Protein AF-X0TU62-F1 (afdb_monomer_lite)

Secondary structure (DSSP, 8-state):
--EEES-TTSS-SEEE-HHHHHHHH-S------HHHHHHHHHHHTSTTTT-SSEEEEEESSSEEEEEEETTEE---TTS-TT-GGG----

Organism: NCBI:txid412755

Structure (mmCIF, N/CA/C/O backbone):
data_AF-X0TU62-F1
#
_entry.id   AF-X0TU62-F1
#
loop_
_atom_site.group_PDB
_atom_site.id
_atom_site.type_symbol
_atom_site.label_atom_id
_atom_site.label_alt_id
_atom_site.label_comp_id
_atom_site.label_asym_id
_atom_site.label_entity_id
_atom_site.label_seq_id
_atom_site.pdbx_PDB_ins_code
_atom_site.Cartn_x
_atom_site.Cartn_y
_atom_site.Cartn_z
_atom_site.occupancy
_atom_site.B_iso_or_equiv
_atom_site.auth_seq_id
_atom_site.auth_comp_id
_atom_site.auth_asym_id
_atom_site.auth_atom_id
_atom_site.pdbx_PDB_model_num
ATOM 1 N N . THR A 1 1 ? 6.734 8.014 -8.874 1.00 66.94 1 THR A N 1
ATOM 2 C CA . THR A 1 1 ? 7.042 7.630 -10.267 1.00 66.94 1 THR A CA 1
ATOM 3 C C . THR A 1 1 ? 6.013 6.679 -10.857 1.00 66.94 1 THR A C 1
ATOM 5 O O . THR A 1 1 ? 5.820 6.731 -12.057 1.00 66.94 1 THR A O 1
ATOM 8 N N . GLY A 1 2 ? 5.280 5.879 -10.062 1.00 90.50 2 GLY A N 1
ATOM 9 C CA . GLY A 1 2 ? 4.330 4.911 -10.640 1.00 90.50 2 GLY A CA 1
ATOM 10 C C . GLY A 1 2 ? 5.046 3.736 -11.313 1.00 90.50 2 GLY A C 1
ATOM 11 O O . GLY A 1 2 ? 4.518 3.130 -12.243 1.00 90.50 2 GLY A O 1
ATOM 12 N N . SER A 1 3 ? 6.261 3.461 -10.842 1.00 94.38 3 SER A N 1
ATOM 13 C CA . SER A 1 3 ? 7.140 2.397 -11.300 1.00 94.38 3 SER 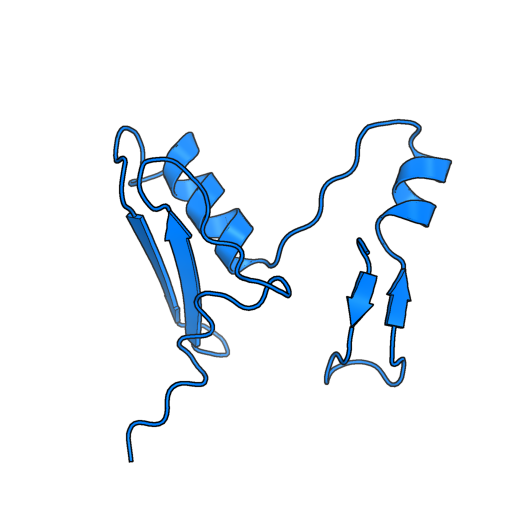A CA 1
ATOM 14 C C . SER A 1 3 ? 7.401 1.438 -10.146 1.00 94.38 3 SER A C 1
ATOM 16 O O . SER A 1 3 ? 7.445 1.854 -8.986 1.00 94.38 3 SER A O 1
ATOM 18 N N . ILE A 1 4 ? 7.639 0.173 -10.467 1.00 93.94 4 ILE A N 1
ATOM 19 C CA . ILE A 1 4 ? 8.251 -0.773 -9.535 1.00 93.94 4 ILE A CA 1
ATOM 20 C C . ILE A 1 4 ? 9.757 -0.517 -9.564 1.00 93.94 4 ILE A C 1
ATOM 22 O O . ILE A 1 4 ? 10.347 -0.497 -10.643 1.00 93.94 4 ILE A O 1
ATOM 26 N N . VAL A 1 5 ? 10.375 -0.324 -8.399 1.00 92.44 5 VAL A N 1
ATOM 27 C CA . VAL A 1 5 ? 11.811 -0.035 -8.271 1.00 92.44 5 VAL A CA 1
ATOM 28 C C . VAL A 1 5 ? 12.498 -1.100 -7.423 1.00 92.44 5 VAL A C 1
ATOM 30 O O . VAL A 1 5 ? 11.940 -1.536 -6.420 1.00 92.44 5 VAL A O 1
ATOM 33 N N . ASN A 1 6 ? 13.705 -1.515 -7.820 1.00 90.00 6 ASN A N 1
ATOM 34 C CA . ASN A 1 6 ? 14.569 -2.442 -7.071 1.00 90.00 6 ASN A CA 1
ATOM 35 C C . ASN A 1 6 ? 13.861 -3.721 -6.573 1.00 90.00 6 ASN A C 1
ATOM 37 O O . ASN A 1 6 ? 14.085 -4.172 -5.450 1.00 90.00 6 ASN A O 1
ATOM 41 N N . THR A 1 7 ? 12.986 -4.304 -7.394 1.00 89.00 7 THR A N 1
ATOM 42 C CA . THR A 1 7 ? 12.284 -5.540 -7.029 1.00 89.00 7 THR A CA 1
ATOM 43 C C . THR A 1 7 ? 13.240 -6.739 -7.039 1.00 89.00 7 THR A C 1
ATOM 45 O O . THR A 1 7 ? 14.019 -6.882 -7.980 1.00 89.00 7 THR A O 1
ATOM 48 N N . PRO A 1 8 ? 13.178 -7.640 -6.041 1.00 87.19 8 PRO A N 1
ATOM 49 C CA . PRO A 1 8 ? 14.030 -8.831 -6.009 1.00 87.19 8 PRO A CA 1
ATOM 50 C C . PRO A 1 8 ? 13.620 -9.890 -7.046 1.00 87.19 8 PRO A C 1
ATOM 52 O O . PRO A 1 8 ? 14.383 -10.812 -7.317 1.00 87.19 8 PRO A O 1
ATOM 55 N N . ASN A 1 9 ? 12.419 -9.774 -7.621 1.00 87.94 9 ASN A N 1
ATOM 56 C CA . ASN A 1 9 ? 11.824 -10.813 -8.464 1.00 87.94 9 ASN A CA 1
ATOM 57 C C . ASN A 1 9 ? 12.171 -10.676 -9.954 1.00 87.94 9 ASN A C 1
ATOM 59 O O . ASN A 1 9 ? 11.953 -11.613 -10.719 1.00 87.94 9 ASN A O 1
ATOM 63 N N . PHE A 1 10 ? 12.690 -9.523 -10.382 1.00 90.88 10 PHE A N 1
ATOM 64 C CA . PHE A 1 10 ? 13.001 -9.239 -11.784 1.00 90.88 10 PHE A CA 1
ATOM 65 C C . PHE A 1 10 ? 14.378 -8.575 -11.914 1.00 90.88 10 PHE A C 1
ATOM 67 O O . PHE A 1 10 ? 14.789 -7.847 -11.016 1.00 90.88 10 PHE A O 1
ATOM 74 N N . PRO A 1 11 ? 15.088 -8.754 -13.045 1.00 93.38 11 PRO A N 1
ATOM 75 C CA . PRO A 1 11 ? 16.423 -8.177 -13.235 1.00 93.38 11 PRO A CA 1
ATOM 76 C C . PRO A 1 11 ? 16.410 -6.661 -13.509 1.00 93.38 11 PRO A C 1
ATOM 78 O O . PRO A 1 11 ? 17.467 -6.040 -13.622 1.00 93.38 11 PRO A O 1
ATOM 81 N N . PHE A 1 12 ? 15.232 -6.055 -13.669 1.00 94.06 12 PHE A N 1
ATOM 82 C CA . PHE A 1 12 ? 15.089 -4.647 -14.027 1.00 94.06 12 PHE A CA 1
ATOM 83 C C . PHE A 1 12 ? 15.134 -3.754 -12.784 1.00 94.06 12 PHE A C 1
ATOM 85 O O . PHE A 1 12 ? 14.431 -3.994 -11.805 1.00 94.06 12 PHE A O 1
ATOM 92 N N . LYS A 1 13 ? 15.929 -2.679 -12.845 1.00 92.25 13 LYS A N 1
ATOM 93 C CA . LYS A 1 13 ? 16.012 -1.681 -11.762 1.00 92.25 13 LYS A CA 1
ATOM 94 C C . LYS A 1 13 ? 14.730 -0.870 -11.608 1.00 92.25 13 LYS A C 1
ATOM 96 O O . LYS A 1 13 ? 14.369 -0.503 -10.493 1.00 92.25 13 LYS A O 1
ATOM 101 N N . GLU A 1 14 ? 14.070 -0.593 -12.724 1.00 94.81 14 GLU A N 1
ATOM 102 C CA . GLU A 1 14 ? 12.826 0.156 -12.780 1.00 94.81 14 GLU A CA 1
ATOM 103 C C . GLU A 1 14 ? 11.917 -0.444 -13.852 1.00 94.81 14 GLU A C 1
ATOM 105 O O . GLU A 1 14 ? 12.368 -0.758 -14.955 1.00 94.81 14 GLU A O 1
ATOM 110 N N . ILE A 1 15 ? 10.641 -0.606 -13.513 1.00 95.38 15 ILE A N 1
ATOM 111 C CA . ILE A 1 15 ? 9.589 -1.048 -14.427 1.00 95.38 15 ILE A CA 1
ATOM 112 C C . ILE A 1 15 ? 8.470 -0.000 -14.365 1.00 95.38 15 ILE A C 1
ATOM 114 O O . ILE A 1 15 ? 7.767 0.050 -13.350 1.00 95.38 15 ILE A O 1
ATOM 118 N N . PRO A 1 16 ? 8.296 0.853 -15.391 1.00 95.06 16 PRO A N 1
ATOM 119 C CA . PRO A 1 16 ? 7.215 1.831 -15.416 1.00 95.06 16 PRO A CA 1
ATOM 120 C C . PRO A 1 16 ? 5.869 1.120 -15.592 1.00 95.06 16 PRO A C 1
ATOM 122 O O . PRO A 1 16 ? 5.698 0.317 -16.506 1.00 95.06 16 PRO A O 1
ATOM 125 N N . VAL A 1 17 ? 4.905 1.411 -14.714 1.00 95.25 17 VAL A N 1
ATOM 126 C CA . VAL A 1 17 ? 3.569 0.783 -14.738 1.00 95.25 17 VAL A CA 1
ATOM 127 C C . VAL A 1 17 ? 2.488 1.815 -15.035 1.00 95.25 17 VAL A C 1
ATOM 129 O O . VAL A 1 17 ? 1.604 1.588 -15.856 1.00 95.25 17 VAL A O 1
ATOM 132 N N . LEU A 1 18 ? 2.560 2.974 -14.384 1.00 95.75 18 LEU A N 1
ATOM 133 C CA . LEU A 1 18 ? 1.500 3.974 -14.437 1.00 95.75 18 LEU A CA 1
ATOM 134 C C . LEU A 1 18 ? 1.377 4.630 -15.818 1.00 95.75 18 LEU A C 1
ATOM 136 O O . LEU A 1 18 ? 0.259 4.830 -16.285 1.00 95.75 18 LEU A O 1
ATOM 140 N N . GLU A 1 19 ? 2.495 4.928 -16.482 1.00 95.06 19 GLU A N 1
ATOM 141 C CA . GLU A 1 19 ? 2.501 5.553 -17.812 1.00 95.06 19 GLU A CA 1
ATOM 142 C C . GLU A 1 19 ? 1.874 4.652 -18.896 1.00 95.06 19 GLU A C 1
ATOM 144 O O . GLU A 1 19 ? 0.900 5.102 -19.503 1.00 95.06 19 GLU A O 1
ATOM 149 N N . PRO A 1 20 ? 2.306 3.386 -19.097 1.00 96.62 20 PRO A N 1
ATOM 150 C CA . PRO A 1 20 ? 1.684 2.504 -20.089 1.00 96.62 20 PRO A CA 1
ATOM 151 C C . PRO A 1 20 ? 0.179 2.311 -19.874 1.00 96.62 20 PRO A C 1
ATOM 153 O O . PRO A 1 20 ? -0.594 2.352 -20.827 1.00 96.62 20 PRO A O 1
ATOM 156 N N . LEU A 1 21 ? -0.253 2.148 -18.618 1.00 97.50 21 LEU A N 1
ATOM 157 C CA . LEU A 1 21 ? -1.672 1.979 -18.294 1.00 97.50 21 LEU A CA 1
ATOM 158 C C . LEU A 1 21 ? -2.476 3.259 -18.545 1.00 97.50 21 LEU A C 1
ATOM 160 O O . LEU A 1 21 ? -3.599 3.197 -19.037 1.00 97.50 21 LEU A O 1
ATOM 164 N N . THR A 1 22 ? -1.914 4.423 -18.223 1.00 96.88 22 THR A N 1
ATOM 165 C CA . THR A 1 22 ? -2.595 5.703 -18.464 1.00 96.88 22 THR A CA 1
ATOM 166 C C . THR A 1 22 ? -2.739 5.966 -19.963 1.00 96.88 22 THR A C 1
ATOM 168 O O . THR A 1 22 ? -3.800 6.411 -20.395 1.00 96.88 22 THR A O 1
ATOM 171 N N . PHE A 1 23 ? -1.700 5.662 -20.749 1.00 97.06 23 PHE A N 1
ATOM 172 C CA . PHE A 1 23 ? -1.713 5.802 -22.206 1.00 97.06 23 PHE A CA 1
ATOM 173 C C . PHE A 1 23 ? -2.749 4.886 -22.865 1.00 97.06 23 PHE A C 1
ATOM 175 O O . PHE A 1 23 ? -3.515 5.345 -23.703 1.00 97.06 23 PHE A O 1
ATOM 182 N N . GLU A 1 24 ? -2.808 3.615 -22.468 1.00 98.38 24 GLU A N 1
ATOM 183 C CA . GLU A 1 24 ? -3.741 2.654 -23.064 1.00 98.38 24 GLU A CA 1
ATOM 184 C C . GLU A 1 24 ? -5.197 2.978 -22.695 1.00 98.38 24 GLU A C 1
ATOM 186 O O . GLU A 1 24 ? -6.075 3.098 -23.551 1.00 98.38 24 GLU A O 1
ATOM 191 N N . PHE A 1 25 ? -5.470 3.164 -21.402 1.00 97.81 25 PHE A N 1
ATOM 192 C CA . PHE A 1 25 ? -6.845 3.208 -20.905 1.00 97.81 25 PHE A CA 1
ATOM 193 C C . PHE A 1 25 ? -7.442 4.614 -20.828 1.00 97.81 25 PHE A C 1
ATOM 195 O O . PHE A 1 25 ? -8.650 4.732 -20.637 1.00 97.81 25 PHE A O 1
ATOM 202 N N . HIS A 1 26 ? -6.638 5.672 -20.976 1.00 97.00 26 HIS A N 1
ATOM 203 C CA . HIS A 1 26 ? -7.095 7.069 -20.953 1.00 97.00 26 HIS A CA 1
ATOM 204 C C . HIS A 1 26 ? -7.904 7.444 -19.692 1.00 97.00 26 HIS A C 1
ATOM 206 O O . HIS A 1 26 ? -8.787 8.302 -19.726 1.00 97.00 26 HIS A O 1
ATOM 212 N N . VAL A 1 27 ? -7.598 6.806 -18.558 1.00 97.19 27 VAL A N 1
ATOM 213 C CA . VAL A 1 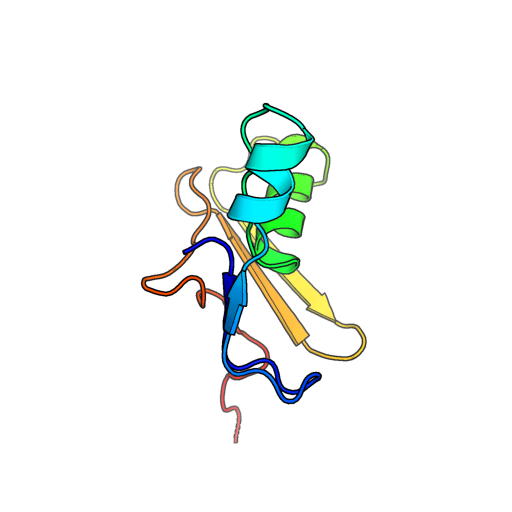27 ? -8.236 7.049 -17.254 1.00 97.19 27 VAL A CA 1
ATOM 214 C C . VAL A 1 27 ? -7.188 7.338 -16.179 1.00 97.19 27 VAL A C 1
ATOM 216 O O . VAL A 1 27 ? -6.032 6.940 -16.327 1.00 97.19 27 VAL A O 1
ATOM 219 N N . PRO A 1 28 ? -7.557 8.001 -15.065 1.00 94.88 28 PRO A N 1
ATOM 220 C CA . PRO A 1 28 ? -6.642 8.187 -13.946 1.00 94.88 28 PRO A CA 1
ATOM 221 C C . PRO A 1 28 ? -6.203 6.846 -13.343 1.00 94.88 28 PRO A C 1
ATOM 223 O O . PRO A 1 28 ? -7.025 6.092 -12.825 1.00 94.88 28 PRO A O 1
ATOM 226 N N . VAL A 1 29 ? -4.895 6.585 -13.345 1.00 95.75 29 VAL A N 1
ATOM 227 C CA . VAL A 1 29 ? -4.288 5.399 -12.724 1.00 95.75 29 VAL A CA 1
ATOM 228 C C . VAL A 1 29 ? -3.541 5.811 -11.456 1.00 95.75 29 VAL A C 1
ATOM 230 O O . VAL A 1 29 ? -2.839 6.822 -11.421 1.00 95.75 29 VAL A O 1
ATOM 233 N N . ARG A 1 30 ? -3.701 5.038 -10.378 1.00 92.94 30 ARG A N 1
ATOM 234 C CA . ARG A 1 30 ? -2.991 5.224 -9.105 1.00 92.94 30 ARG A CA 1
ATOM 235 C C . ARG A 1 30 ? -2.409 3.889 -8.668 1.00 92.94 30 ARG A C 1
ATOM 237 O O . ARG A 1 30 ? -3.047 2.857 -8.837 1.00 92.94 30 ARG A O 1
ATOM 244 N N . MET A 1 31 ? -1.208 3.931 -8.102 1.00 92.56 31 MET A N 1
ATOM 245 C CA . MET A 1 31 ? -0.471 2.747 -7.670 1.00 92.56 31 MET A CA 1
ATOM 246 C C . MET A 1 31 ? 0.064 2.954 -6.254 1.00 92.56 31 MET A C 1
ATOM 248 O O . MET A 1 31 ? 0.576 4.028 -5.935 1.00 92.56 31 MET A O 1
ATOM 252 N N . LEU A 1 32 ? -0.067 1.918 -5.431 1.00 92.56 32 LEU A N 1
ATOM 253 C CA . LEU A 1 32 ? 0.453 1.791 -4.069 1.00 92.56 32 LEU A CA 1
ATOM 254 C C . LEU A 1 32 ? 0.890 0.330 -3.860 1.00 92.56 32 LEU A C 1
ATOM 256 O O . LEU A 1 32 ? 0.493 -0.530 -4.651 1.00 92.56 32 LEU A O 1
ATOM 260 N N . ASN A 1 33 ? 1.689 0.047 -2.824 1.00 91.06 33 ASN A N 1
ATOM 261 C CA . ASN A 1 33 ? 2.000 -1.341 -2.468 1.00 91.06 33 ASN A CA 1
ATOM 262 C C . ASN A 1 33 ? 0.729 -2.087 -2.013 1.00 91.06 33 ASN A C 1
ATOM 264 O O . ASN A 1 33 ? -0.287 -1.483 -1.653 1.00 91.06 33 ASN A O 1
ATOM 268 N N . ASP A 1 34 ? 0.788 -3.413 -2.046 1.00 92.38 34 ASP A N 1
ATOM 269 C CA . ASP A 1 34 ? -0.331 -4.298 -1.724 1.00 92.38 34 ASP A CA 1
ATOM 270 C C . ASP A 1 34 ? -0.918 -4.035 -0.328 1.00 92.38 34 ASP A C 1
ATOM 272 O O . ASP A 1 34 ? -2.134 -3.929 -0.184 1.00 92.38 34 ASP A O 1
ATOM 276 N N . CYS A 1 35 ? -0.075 -3.842 0.686 1.00 95.12 35 CYS A N 1
ATOM 277 C CA . CYS A 1 35 ? -0.505 -3.638 2.064 1.00 95.12 35 CYS A CA 1
ATOM 278 C C . CYS A 1 35 ? -1.125 -2.249 2.307 1.00 95.12 35 CYS A C 1
ATOM 280 O O . CYS A 1 35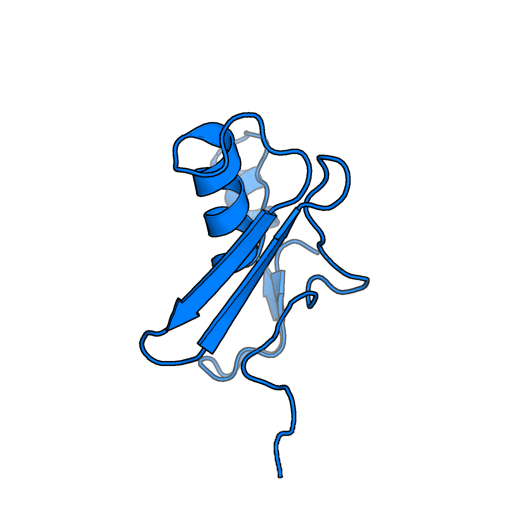 ? -2.090 -2.130 3.067 1.00 95.12 35 CYS A O 1
ATOM 282 N N . ALA A 1 36 ? -0.646 -1.196 1.635 1.00 95.50 36 ALA A N 1
ATOM 283 C CA . ALA A 1 36 ? -1.275 0.126 1.664 1.00 95.50 36 ALA A CA 1
ATOM 284 C C . ALA A 1 36 ? -2.641 0.119 0.959 1.00 95.50 36 ALA A C 1
ATOM 286 O O . ALA A 1 36 ? -3.575 0.791 1.404 1.00 95.50 36 ALA A O 1
ATOM 287 N N . VAL A 1 37 ? -2.796 -0.661 -0.116 1.00 95.81 37 VAL A N 1
ATOM 288 C CA . VAL A 1 37 ? -4.112 -0.865 -0.744 1.00 95.81 37 VAL A CA 1
ATOM 289 C C . VAL A 1 37 ? -5.012 -1.735 0.139 1.00 95.81 37 VAL A C 1
ATOM 291 O O . VAL A 1 37 ? -6.202 -1.449 0.258 1.00 95.81 37 VAL A O 1
ATOM 294 N N . ALA A 1 38 ? -4.466 -2.741 0.826 1.00 96.44 38 ALA A N 1
ATOM 295 C CA . ALA A 1 38 ? -5.227 -3.591 1.738 1.00 96.44 38 ALA A CA 1
ATOM 296 C C . ALA A 1 38 ? -5.806 -2.795 2.919 1.00 96.44 38 ALA A C 1
ATOM 298 O O . ALA A 1 38 ? -7.000 -2.903 3.199 1.00 96.44 38 ALA A O 1
ATOM 299 N N . VAL A 1 39 ? -5.017 -1.919 3.559 1.00 97.62 39 VAL A N 1
ATOM 300 C CA . VAL A 1 39 ? -5.523 -1.072 4.658 1.00 97.62 39 VAL A CA 1
ATOM 301 C C . VAL A 1 39 ? -6.592 -0.079 4.182 1.00 97.62 39 VAL A C 1
ATOM 303 O O . VAL A 1 39 ? -7.547 0.200 4.909 1.00 97.62 39 VAL A O 1
ATOM 306 N N . LEU A 1 40 ? -6.487 0.419 2.943 1.00 97.38 40 LEU A N 1
ATOM 307 C CA . LEU A 1 40 ? -7.547 1.206 2.305 1.00 97.38 40 LEU A CA 1
ATOM 308 C C . LEU A 1 40 ? -8.822 0.381 2.102 1.00 97.38 40 LEU A C 1
ATOM 310 O O . LEU A 1 40 ? -9.916 0.863 2.398 1.00 97.38 40 LEU A O 1
ATOM 314 N N . GLY A 1 41 ? -8.684 -0.862 1.641 1.00 97.62 41 GLY A N 1
ATOM 315 C CA . GLY A 1 41 ? -9.788 -1.810 1.507 1.00 97.62 41 GLY A CA 1
ATOM 316 C C . GLY A 1 41 ? -10.502 -2.040 2.838 1.00 97.62 41 GLY A C 1
ATOM 317 O O . GLY A 1 41 ? -11.721 -1.881 2.919 1.00 97.62 41 GLY A O 1
ATOM 318 N N . GLU A 1 42 ? -9.750 -2.300 3.908 1.00 98.25 42 GLU A N 1
ATOM 319 C CA . GLU A 1 42 ? -10.300 -2.453 5.258 1.00 98.25 42 GLU A CA 1
ATOM 320 C C . GLU A 1 42 ? -11.009 -1.187 5.744 1.00 98.25 42 GLU A C 1
ATOM 322 O O . GLU A 1 42 ? -12.098 -1.255 6.315 1.00 98.25 42 GLU A O 1
ATOM 327 N N . LYS A 1 43 ? -10.443 -0.010 5.468 1.00 97.94 43 LYS A N 1
ATOM 328 C CA . LYS A 1 43 ? -11.048 1.281 5.811 1.00 97.94 43 LYS A CA 1
ATOM 329 C C . LYS A 1 43 ? -12.359 1.551 5.074 1.00 97.94 43 LYS A C 1
ATOM 331 O O . LYS A 1 43 ? -13.277 2.127 5.660 1.00 97.94 43 LYS A O 1
ATOM 336 N N . MET A 1 44 ? -12.434 1.206 3.792 1.00 97.38 44 MET A N 1
ATOM 337 C CA . MET A 1 44 ? -13.584 1.515 2.940 1.00 97.38 44 MET A CA 1
ATOM 338 C C . MET A 1 44 ? -14.681 0.458 3.036 1.00 97.38 44 MET A C 1
ATOM 340 O O . MET A 1 44 ? -15.866 0.794 3.031 1.00 97.38 44 MET A O 1
ATOM 344 N N . TYR A 1 45 ? -14.295 -0.812 3.133 1.00 97.88 45 TYR A N 1
ATOM 345 C CA . TYR A 1 45 ? -15.186 -1.954 2.938 1.00 97.88 45 TYR A CA 1
ATOM 346 C C . TYR A 1 45 ? -15.157 -2.961 4.091 1.00 97.88 45 TYR A C 1
ATOM 348 O O . TYR A 1 45 ? -16.188 -3.594 4.328 1.00 97.88 45 TYR A O 1
ATOM 356 N N . GLY A 1 46 ? -14.052 -3.051 4.831 1.00 97.75 46 GLY A N 1
ATOM 357 C CA . GLY A 1 46 ? -13.837 -4.050 5.878 1.00 97.75 46 GLY A CA 1
ATOM 358 C C . GLY A 1 46 ? -14.028 -3.547 7.311 1.00 97.75 46 GLY A C 1
ATOM 359 O O . GLY A 1 46 ? -14.881 -2.698 7.598 1.00 97.75 46 GLY A O 1
ATOM 360 N N . ALA A 1 47 ? -13.227 -4.107 8.218 1.00 97.56 47 ALA A N 1
ATOM 361 C CA . ALA A 1 47 ? -13.313 -3.884 9.662 1.00 97.56 47 ALA A CA 1
ATOM 362 C C . ALA A 1 47 ? -12.842 -2.481 10.089 1.00 97.56 47 ALA A C 1
ATOM 364 O O . ALA A 1 47 ? -13.140 -2.024 11.190 1.00 97.56 47 ALA A O 1
ATOM 365 N N . GLY A 1 48 ? -12.134 -1.774 9.206 1.00 97.56 48 GLY A N 1
ATOM 366 C CA . GLY A 1 48 ? -11.623 -0.423 9.422 1.00 97.56 48 GLY A CA 1
ATOM 367 C C . GLY A 1 48 ? -12.634 0.708 9.208 1.00 97.56 48 GLY A C 1
ATOM 368 O O . GLY A 1 48 ? -12.284 1.882 9.380 1.00 97.56 48 GLY A O 1
ATOM 369 N N . LYS A 1 49 ? -13.875 0.406 8.802 1.00 98.19 49 LYS A N 1
ATOM 370 C CA . LYS A 1 49 ? -14.910 1.418 8.535 1.00 98.19 49 LYS A CA 1
ATOM 371 C C . LYS A 1 49 ? -15.117 2.352 9.729 1.00 98.19 49 LYS A C 1
ATOM 373 O O . LYS A 1 49 ? -15.247 1.930 10.870 1.00 98.19 49 LYS A O 1
ATOM 378 N N . GLY A 1 50 ? -15.139 3.658 9.458 1.00 97.38 50 GLY A N 1
ATOM 379 C CA . GLY A 1 50 ? -15.295 4.697 10.487 1.00 97.38 50 GLY A CA 1
ATOM 380 C C . GLY A 1 50 ? -14.040 5.001 11.322 1.00 97.38 50 GLY A C 1
ATOM 381 O O . GLY A 1 50 ? -13.946 6.091 11.877 1.00 97.38 50 GLY A O 1
ATOM 382 N N . LEU A 1 51 ? -13.020 4.135 11.336 1.00 98.19 51 LEU A N 1
ATOM 383 C CA . LEU A 1 51 ? -11.823 4.331 12.165 1.00 98.19 51 LEU A CA 1
ATOM 384 C C . LEU A 1 51 ? -10.838 5.321 11.545 1.00 98.19 51 LEU A C 1
ATOM 386 O O . LEU A 1 51 ? -10.423 5.163 10.400 1.00 98.19 51 LEU A O 1
ATOM 390 N N . ARG A 1 52 ? -10.441 6.361 12.280 1.00 98.00 52 ARG A N 1
ATOM 391 C CA . ARG A 1 52 ? -9.455 7.342 11.784 1.00 98.00 52 ARG A CA 1
ATOM 392 C C . ARG A 1 52 ? -8.016 6.839 11.845 1.00 98.00 52 ARG A C 1
ATOM 394 O O . ARG A 1 52 ? -7.189 7.342 11.099 1.00 98.00 52 ARG A O 1
ATOM 401 N N . ASN A 1 53 ? -7.744 5.854 12.692 1.00 98.38 53 ASN A N 1
ATOM 402 C CA . ASN A 1 53 ? -6.439 5.227 12.820 1.00 98.38 53 ASN A CA 1
ATOM 403 C C . ASN A 1 53 ? -6.611 3.720 12.660 1.00 98.38 53 ASN A C 1
ATOM 405 O O . ASN A 1 53 ? -7.496 3.139 13.290 1.00 98.38 53 ASN A O 1
ATOM 409 N N . LEU A 1 54 ? -5.806 3.110 11.800 1.00 98.12 54 LEU A N 1
ATOM 410 C CA . LEU A 1 54 ? -5.879 1.688 11.487 1.00 98.12 54 LEU A CA 1
ATOM 411 C C . LEU A 1 54 ? -4.484 1.184 11.148 1.00 98.12 54 LEU A C 1
ATOM 413 O O . LEU A 1 54 ? -3.760 1.844 10.409 1.00 98.12 54 LEU A O 1
ATOM 417 N N . VAL A 1 55 ? -4.137 0.004 11.647 1.00 97.69 55 VAL A N 1
ATOM 418 C CA . VAL A 1 55 ? -2.966 -0.740 11.189 1.00 97.69 55 VAL A CA 1
ATOM 419 C C . VAL A 1 55 ? -3.459 -2.064 10.633 1.00 97.69 55 VAL A C 1
ATOM 421 O O . VAL A 1 55 ? -4.223 -2.775 11.281 1.00 97.69 55 VAL A O 1
ATOM 424 N N . TYR A 1 56 ? -3.029 -2.363 9.420 1.00 97.19 56 TYR A N 1
ATOM 425 C CA . TYR A 1 56 ? -3.175 -3.648 8.771 1.00 97.19 56 TYR A CA 1
ATOM 426 C C . TYR A 1 56 ? -1.839 -4.374 8.878 1.00 97.19 56 TYR A C 1
ATOM 428 O O . TYR A 1 56 ? -0.804 -3.811 8.521 1.00 97.19 56 TYR A O 1
ATOM 436 N N . VAL A 1 57 ? -1.867 -5.611 9.362 1.00 96.31 57 VAL A N 1
ATOM 437 C CA . VAL A 1 57 ? -0.714 -6.514 9.372 1.00 96.31 57 VAL A CA 1
ATOM 438 C C . VAL A 1 57 ? -1.157 -7.805 8.718 1.00 96.31 57 VAL A C 1
ATOM 440 O O . VAL A 1 57 ? -2.194 -8.359 9.082 1.00 96.31 57 VAL A O 1
ATOM 443 N N . THR A 1 58 ? -0.371 -8.282 7.763 1.00 94.50 58 THR A N 1
ATOM 444 C CA . THR A 1 58 ? -0.610 -9.563 7.106 1.00 94.50 58 THR A CA 1
ATOM 445 C C . THR A 1 58 ? 0.558 -10.502 7.343 1.00 94.50 58 THR A C 1
ATOM 447 O O . THR A 1 58 ? 1.717 -10.088 7.299 1.00 94.50 58 THR A O 1
ATOM 450 N N . LEU A 1 59 ? 0.232 -11.769 7.587 1.00 94.81 59 LEU A N 1
ATOM 451 C CA . LEU A 1 59 ? 1.180 -12.871 7.647 1.00 94.81 59 LEU A CA 1
ATOM 452 C C . LEU A 1 59 ? 0.807 -13.871 6.550 1.00 94.81 59 LEU A C 1
ATOM 454 O O . LEU A 1 59 ? -0.264 -14.476 6.585 1.00 94.81 59 LEU A O 1
ATOM 458 N N . SER A 1 60 ? 1.682 -14.016 5.563 1.00 88.25 60 SER A N 1
ATOM 459 C CA . SER A 1 60 ? 1.506 -14.917 4.423 1.00 88.25 60 SER A CA 1
ATOM 460 C C . SER A 1 60 ? 2.864 -15.521 4.053 1.00 88.25 60 SER A C 1
ATOM 462 O O . SER A 1 60 ? 3.541 -16.052 4.930 1.00 88.25 60 SER A O 1
ATOM 464 N N . THR A 1 61 ? 3.313 -15.409 2.798 1.00 88.19 61 THR A N 1
ATOM 465 C CA . THR A 1 61 ? 4.692 -15.754 2.405 1.00 88.19 61 THR A CA 1
ATOM 466 C C . THR A 1 61 ? 5.733 -14.962 3.209 1.00 88.19 61 THR A C 1
ATOM 468 O O . THR A 1 61 ? 6.835 -15.449 3.439 1.00 88.19 61 THR A O 1
ATOM 471 N N . GLY A 1 62 ? 5.375 -13.755 3.659 1.00 90.12 62 GLY A N 1
ATOM 472 C CA . GLY A 1 62 ? 6.154 -12.923 4.574 1.00 90.12 62 GLY A CA 1
ATOM 473 C C . GLY A 1 62 ? 5.251 -12.101 5.498 1.00 90.12 62 GLY A C 1
ATOM 474 O O . GLY A 1 62 ? 4.038 -12.326 5.551 1.00 90.12 62 GLY A O 1
ATOM 475 N N . LEU A 1 63 ? 5.848 -11.148 6.216 1.00 94.44 63 LEU A N 1
ATOM 476 C CA . LEU A 1 63 ? 5.139 -10.187 7.061 1.00 94.44 63 LEU A CA 1
ATOM 477 C C . LEU A 1 63 ? 5.068 -8.832 6.345 1.00 94.44 63 LEU A C 1
ATOM 479 O O . LEU A 1 63 ? 6.103 -8.264 6.005 1.00 94.44 63 LEU A O 1
ATOM 483 N N . GLY A 1 64 ? 3.861 -8.312 6.139 1.00 94.81 64 GLY A N 1
ATOM 484 C CA . GLY A 1 64 ? 3.626 -7.016 5.498 1.00 94.81 64 GLY A CA 1
ATOM 485 C C . GLY A 1 64 ? 2.721 -6.124 6.341 1.00 94.81 64 GLY A C 1
ATOM 486 O O . GLY A 1 64 ? 2.016 -6.609 7.233 1.00 94.81 64 GLY A O 1
ATOM 487 N N . GLY A 1 65 ? 2.721 -4.820 6.065 1.00 96.69 65 GLY A N 1
ATOM 488 C CA . GLY A 1 65 ? 1.908 -3.879 6.822 1.00 96.69 65 GLY A CA 1
ATOM 489 C C . GLY A 1 65 ? 1.484 -2.634 6.053 1.00 96.69 65 GLY A C 1
ATOM 490 O O . GLY A 1 65 ? 2.101 -2.224 5.076 1.00 96.69 65 GLY A O 1
ATOM 491 N N . GLY A 1 66 ? 0.379 -2.043 6.498 1.00 97.50 66 GLY A N 1
ATOM 492 C CA . GLY A 1 66 ? -0.152 -0.777 6.000 1.00 97.50 66 GLY A CA 1
ATOM 493 C C . GLY A 1 66 ? -0.824 -0.012 7.134 1.00 97.50 66 GLY A C 1
ATOM 494 O O . GLY A 1 66 ? -1.330 -0.619 8.076 1.00 97.50 66 GLY A O 1
ATOM 495 N N . ALA A 1 67 ? -0.832 1.319 7.082 1.00 98.19 67 ALA A N 1
ATOM 496 C CA . ALA A 1 67 ? -1.440 2.121 8.141 1.00 98.19 67 ALA A CA 1
ATOM 497 C C . ALA A 1 67 ? -2.239 3.309 7.608 1.00 98.19 67 ALA A C 1
ATOM 499 O O . ALA A 1 67 ? -1.931 3.882 6.563 1.00 98.19 67 ALA A O 1
ATOM 500 N N . ILE A 1 68 ? -3.249 3.698 8.379 1.00 98.31 68 ILE A N 1
ATOM 501 C CA . ILE A 1 68 ? -3.976 4.955 8.256 1.00 98.31 68 ILE A CA 1
ATOM 502 C C . ILE A 1 68 ? -3.778 5.729 9.555 1.00 98.31 68 ILE A C 1
ATOM 504 O O . ILE A 1 68 ? -4.013 5.187 10.634 1.00 98.31 68 ILE A O 1
ATOM 508 N N . VAL A 1 69 ? -3.369 6.990 9.434 1.00 98.19 69 VAL A N 1
ATOM 509 C CA . VAL A 1 69 ? -3.145 7.929 10.534 1.00 98.19 69 VAL A CA 1
ATOM 510 C C . VAL A 1 69 ? -3.984 9.174 10.282 1.00 98.19 69 VAL A C 1
ATOM 512 O O . VAL A 1 69 ? -3.930 9.774 9.209 1.00 98.19 69 VAL A O 1
ATOM 515 N N . ASP A 1 70 ? -4.814 9.541 11.252 1.00 97.81 70 ASP A N 1
ATOM 516 C CA . ASP A 1 70 ? -5.719 10.691 11.182 1.00 97.81 70 ASP A CA 1
ATOM 517 C C . ASP A 1 70 ? -6.657 10.718 9.963 1.00 97.81 70 ASP A C 1
ATOM 519 O O . ASP A 1 70 ? -7.166 11.772 9.577 1.00 97.81 70 ASP A O 1
ATOM 523 N N . GLY A 1 71 ? -6.960 9.549 9.400 1.00 97.19 71 GLY A N 1
ATOM 524 C CA . GLY A 1 71 ? -7.786 9.369 8.207 1.00 97.19 71 GLY A CA 1
ATOM 525 C C . GLY A 1 71 ? -7.006 9.320 6.892 1.00 97.19 71 GLY A C 1
ATOM 526 O O . GLY A 1 71 ? -7.629 9.141 5.849 1.00 97.19 71 GLY A O 1
ATOM 527 N N . HIS A 1 72 ? -5.678 9.425 6.928 1.00 96.31 72 HIS A N 1
ATOM 528 C CA . HIS A 1 72 ? -4.814 9.414 5.749 1.00 96.31 72 HIS A CA 1
ATOM 529 C C . HIS A 1 72 ? -3.953 8.157 5.714 1.00 96.31 72 HIS A C 1
ATOM 531 O O . HIS A 1 72 ? -3.424 7.737 6.737 1.00 96.31 72 HIS A O 1
ATOM 537 N N . VAL A 1 73 ? -3.777 7.569 4.532 1.00 96.50 73 VAL A N 1
ATOM 538 C CA . VAL A 1 73 ? -2.846 6.448 4.354 1.00 96.50 73 VAL A CA 1
ATOM 539 C C . VAL A 1 73 ? -1.425 6.927 4.610 1.00 96.50 73 VAL A C 1
ATOM 541 O O . VAL A 1 73 ? -0.985 7.928 4.040 1.00 96.50 73 VAL A O 1
ATOM 544 N N . LEU A 1 74 ? -0.695 6.191 5.439 1.00 96.88 74 LEU A N 1
ATOM 545 C CA . LEU A 1 74 ? 0.715 6.430 5.680 1.00 96.88 74 LEU A CA 1
ATOM 546 C C . LEU A 1 74 ? 1.532 5.793 4.550 1.00 96.88 74 LEU A C 1
ATOM 548 O O . LEU A 1 74 ? 1.720 4.583 4.526 1.00 96.88 74 LEU A O 1
ATOM 552 N N . ILE A 1 75 ? 1.999 6.615 3.609 1.00 93.38 75 ILE A N 1
ATOM 553 C CA . ILE A 1 75 ? 2.759 6.157 2.430 1.00 93.38 75 ILE A CA 1
ATOM 554 C C . ILE A 1 75 ? 4.274 6.125 2.702 1.00 93.38 75 ILE A C 1
ATOM 556 O O . ILE A 1 75 ? 4.982 5.257 2.199 1.00 93.38 75 ILE A O 1
ATOM 560 N N . GLY A 1 76 ? 4.782 7.049 3.524 1.00 92.69 76 GLY A N 1
ATOM 561 C CA . GLY A 1 76 ? 6.224 7.255 3.705 1.00 92.69 76 GLY A CA 1
ATOM 562 C C . GLY A 1 76 ? 6.845 8.089 2.581 1.00 92.69 76 GLY A C 1
ATOM 563 O O . GLY A 1 76 ? 6.206 8.358 1.566 1.00 92.69 76 GLY A O 1
ATOM 564 N N . LYS A 1 77 ? 8.094 8.528 2.776 1.00 91.75 77 LYS A N 1
ATOM 565 C CA . LYS A 1 77 ? 8.813 9.410 1.835 1.00 91.75 77 LYS A CA 1
ATOM 566 C C . LYS A 1 77 ? 8.919 8.788 0.438 1.00 91.75 77 LYS A C 1
ATOM 568 O O . LYS A 1 77 ? 8.664 9.473 -0.547 1.00 91.75 77 LYS A O 1
ATOM 573 N N . ASP A 1 78 ? 9.255 7.501 0.389 1.00 89.25 78 ASP A N 1
ATOM 574 C CA . ASP A 1 78 ? 9.542 6.773 -0.849 1.00 89.25 78 ASP A CA 1
ATOM 575 C C . ASP A 1 78 ? 8.519 5.651 -1.115 1.00 89.25 78 ASP A C 1
ATOM 577 O O . ASP A 1 78 ? 8.773 4.747 -1.903 1.00 89.25 78 ASP A O 1
ATOM 581 N N . GLY A 1 79 ? 7.349 5.694 -0.461 1.00 89.12 79 GLY A N 1
ATOM 582 C CA . GLY A 1 79 ? 6.335 4.636 -0.580 1.00 89.12 79 GLY A CA 1
ATOM 583 C C . GLY A 1 79 ? 6.633 3.375 0.237 1.00 89.12 79 GLY A C 1
ATOM 584 O O . GLY A 1 79 ? 6.086 2.321 -0.063 1.00 89.12 79 GLY A O 1
ATOM 585 N N . ASN A 1 80 ? 7.511 3.482 1.234 1.00 91.06 80 ASN A N 1
ATOM 586 C CA . ASN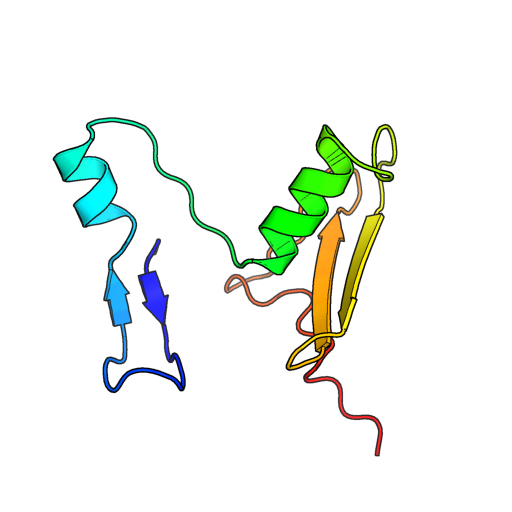 A 1 80 ? 8.081 2.382 2.016 1.00 91.06 80 ASN A CA 1
ATOM 587 C C . ASN A 1 80 ? 7.671 2.404 3.499 1.00 91.06 80 ASN A C 1
ATOM 589 O O . ASN A 1 80 ? 8.362 1.841 4.350 1.00 91.06 80 ASN A O 1
ATOM 593 N N . ALA A 1 81 ? 6.606 3.125 3.852 1.00 94.31 81 ALA A N 1
ATOM 594 C CA . ALA A 1 81 ? 6.118 3.076 5.222 1.00 94.31 81 ALA A CA 1
ATOM 595 C C . ALA A 1 81 ? 5.542 1.693 5.550 1.00 94.31 81 ALA A C 1
ATOM 597 O O . ALA A 1 81 ? 4.920 1.049 4.713 1.00 94.31 81 ALA A O 1
ATOM 598 N N . VAL A 1 82 ? 5.662 1.305 6.823 1.00 94.56 82 VAL A N 1
ATOM 599 C CA . VAL A 1 82 ? 5.016 0.105 7.386 1.00 94.56 82 VAL A CA 1
ATOM 600 C C . VAL A 1 82 ? 5.549 -1.223 6.809 1.00 94.56 82 VAL A C 1
ATOM 602 O O . VAL A 1 82 ? 4.868 -2.244 6.851 1.00 94.56 82 VAL A O 1
ATOM 605 N N . GLU A 1 83 ? 6.816 -1.243 6.383 1.00 93.56 83 GLU A N 1
ATOM 606 C CA . GLU A 1 83 ? 7.596 -2.453 6.057 1.00 93.56 83 GLU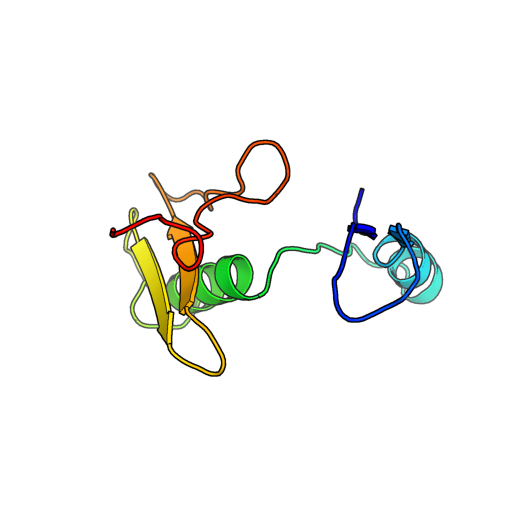 A CA 1
ATOM 607 C C . GLU A 1 83 ? 7.978 -3.246 7.326 1.00 93.56 83 GLU A C 1
ATOM 609 O O . GLU A 1 83 ? 9.146 -3.450 7.659 1.00 93.56 83 GLU A O 1
ATOM 614 N N . VAL A 1 84 ? 6.965 -3.660 8.092 1.00 93.50 84 VAL A N 1
ATOM 615 C CA . VAL A 1 84 ? 7.121 -4.281 9.419 1.00 93.50 84 VAL A CA 1
ATOM 616 C C . VAL A 1 84 ? 7.869 -5.613 9.379 1.00 93.50 84 VAL A C 1
ATOM 618 O O . VAL A 1 84 ? 8.484 -5.987 10.374 1.00 93.50 84 VAL A O 1
ATOM 621 N N . GLY A 1 85 ? 7.869 -6.308 8.236 1.00 92.88 85 GLY A N 1
ATOM 622 C CA . GLY A 1 85 ? 8.648 -7.533 8.032 1.00 92.88 85 GLY A CA 1
ATOM 623 C C . GLY A 1 85 ? 10.161 -7.326 8.012 1.00 92.88 85 GLY A C 1
ATOM 624 O O . GLY A 1 85 ? 10.901 -8.298 8.124 1.00 92.88 85 GLY A O 1
ATOM 625 N N . HIS A 1 86 ? 10.621 -6.079 7.909 1.00 93.00 86 HIS A N 1
ATOM 626 C CA . HIS A 1 86 ? 12.037 -5.716 7.900 1.00 93.00 86 HIS A CA 1
ATOM 627 C C . HIS A 1 86 ? 12.522 -5.110 9.227 1.00 93.00 86 HIS A C 1
ATOM 629 O O . HIS A 1 86 ? 13.648 -4.621 9.304 1.00 93.00 86 HIS A O 1
ATOM 635 N N . LEU A 1 87 ? 11.697 -5.128 10.279 1.00 93.75 87 LEU A N 1
ATOM 636 C CA . LEU A 1 87 ? 12.121 -4.715 11.617 1.00 93.75 87 LEU A CA 1
ATOM 637 C C . LEU A 1 87 ? 13.076 -5.758 12.215 1.00 93.75 87 LEU A C 1
ATOM 639 O O . LEU A 1 87 ? 12.731 -6.934 12.320 1.00 93.75 87 LEU A O 1
ATOM 643 N N . THR A 1 88 ? 14.264 -5.325 12.641 1.00 94.31 88 THR A N 1
ATOM 644 C CA . THR A 1 88 ? 15.196 -6.174 13.396 1.00 94.31 88 THR A CA 1
ATOM 645 C C . THR A 1 88 ? 14.640 -6.435 14.791 1.00 94.31 88 THR A C 1
ATOM 647 O O . THR A 1 88 ? 14.292 -5.495 15.507 1.00 94.31 88 THR A O 1
ATOM 650 N N . ILE A 1 89 ? 14.567 -7.710 15.168 1.00 93.25 89 ILE A N 1
ATOM 651 C CA . ILE A 1 89 ? 14.085 -8.153 16.484 1.00 93.25 89 ILE A CA 1
ATOM 652 C C . ILE A 1 89 ? 15.207 -8.709 17.371 1.00 93.25 89 ILE A C 1
ATOM 654 O O . ILE A 1 89 ? 15.081 -8.636 18.590 1.00 93.25 89 ILE A O 1
ATOM 658 N N . ASP A 1 90 ? 16.278 -9.219 16.759 1.00 89.50 90 ASP A N 1
ATOM 659 C CA . ASP A 1 90 ? 17.509 -9.737 17.370 1.00 89.50 90 ASP A CA 1
ATOM 660 C C . ASP A 1 90 ? 18.642 -9.639 16.331 1.00 89.50 90 ASP A C 1
ATOM 662 O O . ASP A 1 90 ? 18.350 -9.926 15.141 1.00 89.50 90 ASP A O 1
#

Foldseek 3Di:
DCWDAPDPPDPDRIGHDQVVCCVVPVDHDDDADPQLVVQVCCCPPNVVPPPQWDKDWDDDPFIFIWIHHRNHTDQDPVRDPGRVRPDDPD

Sequence (90 aa):
TGSIVNTPNFPFKEIPVLEPLTFEFHVPVRMLNDCAVAVLGEKMYGAGKGLRNLVYVTLSTGLGGGAIVDGHVLIGKDGNAVEVGHLTID

Radius of gyration: 14.8 Å; chains: 1; bounding box: 33×26×40 Å

InterPro domains:
  IPR000600 ROK family [PF00480] (2-90)
  IPR000600 ROK family [PTHR18964] (2-89)
  IPR043129 ATPase, nucleotide binding domain [SSF53067] (3-89)

pLDDT: mean 94.47, std 4.15, range [66.94, 98.38]

=== Feature glossary ===
Each block in this record encodes a different view of the same protein. In brief:

Predicted aligned error. PAE(i, j) answers: if I align the predicted and true structures on residue i, how far off (in Å) do I expect residue j to be? A block-diagonal PAE matrix with low values on the blocks and high values off-diagonal is the signature of a multi-domain protein with confidently predicted domains but uncertain inter-domain orientation.

Contact-map, Ramachandran, and PAE plots. Plot images: a contact map (which residues are close in 3D, as an N×N binary image), a Ramachandran scatter (backbone torsion angles, revealing secondary-structure composition at a glance), and — for AlphaFold structures — a PAE heatmap (pairwise prediction confidence).

Backbone torsions (φ/ψ). φ (phi) and ψ (psi) are the two rotatable backbone dihedrals per residue: φ is the C(i-1)–N–Cα–C torsion, ψ is the N–Cα–C–N(i+1)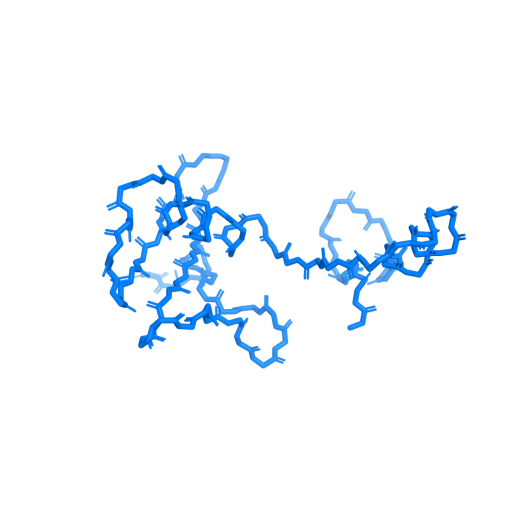 torsion, both in degrees on (−180°, 180°]. α-helical residues cluster near (−60°, −45°); β-strand residues near (−120°, +130°). A Ramachandran plot is simply a scatter of (φ, ψ) for every residue.

Foldseek 3Di. A 3Di character summarizes, for each residue, the relative orientation of the Cα frame of its nearest spatial neighbor. Because it encodes fold topology rather than chemistry, 3Di alignments detect remote structural similarity that sequence alignment misses.

Radius of gyration, Cα contacts, bounding box. Three whole-structure scalars: the radius of gyration (RMS distance of Cα from centroid, in Å), the count of Cα–Cα contacts (pairs closer than 8 Å and separated by more than four residues in sequence — i.e. tertiary, not local, contacts), and the bounding-box dimensions. Together they distinguish compact globular folds from extended fibres or disordered chains.

Sequence. Sequence gives the chain of amino acids in standard one-letter code (A=alanine, C=cysteine, …, Y=tyrosine), read N→C. It is the only feature that is directly encoded by the gene; all structural features are derived from the folded form of this sequence.

mmCIF coordinates. Atomic coordinates in PDBx/mmCIF format — the same representation the Protein Data Bank distributes. Each line of the _atom_site loop places one backbone atom in Cartesian space (units: ångströms, origin: arbitrary).

Secondary structure (3-state, P-SEA). Three-state secondary structure (P-SEA) collapses the eight DSSP classes into helix (a), strand (b), and coil (c). P-SEA assigns these from Cα geometry alone — distances and angles — without requiring backbone oxygens, so it works on any Cα trace.

InterPro / GO / CATH / organism. Functional annotations link the protein to curated databases. InterPro entries identify conserved domains and families by matching the sequence against member-database signatures (Pfam, PROSITE, CDD, …). Gene Ontology (GO) terms describe molecular function, biological process, and cellular component in a controlled vocabulary. CATH places the structure in a hierarchical fold classification (Class/Architecture/Topology/Homologous-superfamily). The organism is the source species.

B-factor. B-factor (Debye–Waller factor) reflects atomic displacement in the crystal lattice. It is an experimental observable (units Å²), not a prediction; low values mean the atom is pinned down, high values mean it moves or is heterogeneous across the crystal.

Rendered structure images. Structure images are PyMOL renders from six orthogonal camera directions. Cartoon representation draws helices as coils and strands as arrows; sticks shows the backbone as bonds; surface shows the solvent-excluded envelope. Rainbow coloring maps sequence position to hue (blue→red, N→C); chain coloring assigns a distinct color per polypeptide.

Solvent-accessible surface area. Solvent-accessible surface area (SASA) is the area in Å² traced out by the centre of a 1.4 Å probe sphere (a water molecule) rolled over the protein's van der Waals surface (Shrake–Rupley / Lee–Richards construction). Buried residues have near-zero SASA; fully exposed residues can exceed 200 Å². The total SASA scales roughly with the number of surface residues.

Secondary structure (8-state, DSSP). The SS8 string is DSSP's per-residue secondary-structure call. α-helix (H) means an i→i+4 H-bond ladder; β-strand (E) means the residue participates in a β-sheet; 3₁₀ (G) and π (I) are tighter and wider helices; T/S are turns/bends; '-' is loop.

pLDDT. For AlphaFold models, the B-factor field carries pLDDT — the model's own estimate of local accuracy on a 0–100 scale. Regions with pLDDT<50 should be treated as essentially unmodeled; they often correspond to intrinsically disordered segments.

Nearest PDB structures. Nearest PDB neighbors are the top structural matches found by Foldseek when searching this structure against the entire Protein Data Bank. Each hit reports a TM-score (0 to 1; >0.5 almost always implies the same fold) and an E-value. These are *structural* homologs — they may share no detectable sequence similarity.